Protein AF-A0A4Q3AD84-F1 (afdb_monomer)

Mean predicted aligned error: 10.57 Å

Sequence (76 aa):
MNTLLKTAALCATIASPAFAAPEIVLADFEKSTYEPWTATGEAFGPGPAQGALPGQMGVDGFRGKGLVNSFFNGDD

pLDDT: mean 85.31, std 17.46, range [38.03, 97.94]

Foldseek 3Di:
DDDDDPDPPPPPPPDDDDDDDDDDDPDLQQDPAPPPDDDDDPQQHRGFDQFDDPPDDGDDDDDDRGDRGRCGVHDD

Solvent-accessible surface area (backbone atoms only — not comparable to full-atom values): 5477 Å² total; per-residue (Å²): 142,83,87,81,87,81,81,78,81,74,84,73,78,78,80,74,82,84,73,79,75,80,90,76,86,87,75,69,44,78,48,83,42,54,76,96,53,79,83,80,85,60,44,48,55,83,27,40,33,76,59,60,55,90,94,55,68,90,65,77,94,73,67,84,63,18,38,89,44,66,63,40,96,52,87,130

Structure (mmCIF, N/CA/C/O backbone):
data_AF-A0A4Q3AD84-F1
#
_entry.id   AF-A0A4Q3AD84-F1
#
loop_
_atom_site.group_PDB
_atom_site.id
_atom_site.type_symbol
_atom_site.label_atom_id
_atom_site.label_alt_id
_atom_site.label_comp_id
_atom_site.label_asym_id
_atom_site.label_entity_id
_atom_site.label_seq_id
_atom_site.pdbx_PDB_ins_code
_atom_site.Cartn_x
_atom_site.Cartn_y
_atom_site.Cartn_z
_atom_site.occupancy
_atom_site.B_iso_or_equiv
_atom_site.auth_seq_id
_atom_site.auth_comp_id
_atom_site.auth_asym_id
_atom_site.auth_atom_id
_atom_site.pdbx_PDB_model_num
ATOM 1 N N . MET A 1 1 ? 37.076 16.988 -66.649 1.00 42.00 1 MET A N 1
ATOM 2 C CA . MET A 1 1 ? 37.537 18.175 -65.896 1.00 42.00 1 MET A CA 1
ATOM 3 C C . MET A 1 1 ? 36.417 19.207 -65.917 1.00 42.00 1 MET A C 1
ATOM 5 O O . MET A 1 1 ? 35.820 19.357 -66.974 1.00 42.00 1 MET A O 1
ATOM 9 N N . ASN A 1 2 ? 36.158 19.854 -64.771 1.00 38.03 2 ASN A N 1
ATOM 10 C CA . ASN A 1 2 ? 35.260 21.004 -64.527 1.00 38.03 2 ASN A CA 1
ATOM 11 C C . ASN A 1 2 ? 33.900 20.724 -63.852 1.00 38.03 2 ASN A C 1
ATOM 13 O O . ASN A 1 2 ? 32.831 20.832 -64.439 1.00 38.03 2 ASN A O 1
ATOM 17 N N . THR A 1 3 ? 34.004 20.348 -62.574 1.00 47.94 3 THR A N 1
ATOM 18 C CA . THR A 1 3 ? 33.562 21.122 -61.392 1.00 47.94 3 THR A CA 1
ATOM 19 C C . THR A 1 3 ? 32.382 22.096 -61.558 1.00 47.94 3 THR A C 1
ATOM 21 O O . THR A 1 3 ? 32.531 23.123 -62.210 1.00 47.94 3 THR A O 1
ATOM 24 N N . LEU A 1 4 ? 31.275 21.864 -60.836 1.00 48.75 4 LEU A N 1
ATOM 25 C CA . LEU A 1 4 ? 30.859 22.660 -59.658 1.00 48.75 4 LEU A CA 1
ATOM 26 C C . LEU A 1 4 ? 29.414 22.333 -59.242 1.00 48.75 4 LEU A C 1
ATOM 28 O O . LEU A 1 4 ? 28.437 22.773 -59.844 1.00 48.75 4 LEU A O 1
ATOM 32 N N . LEU A 1 5 ? 29.327 21.572 -58.150 1.00 47.22 5 LEU A N 1
ATOM 33 C CA . LEU A 1 5 ? 28.176 21.431 -57.264 1.00 47.22 5 LEU A CA 1
ATOM 34 C C . LEU A 1 5 ? 27.590 22.809 -56.906 1.00 47.22 5 LEU A C 1
ATOM 36 O O . LEU A 1 5 ? 28.303 23.671 -56.395 1.00 47.22 5 LEU A O 1
ATOM 40 N N . LYS A 1 6 ? 26.278 22.982 -57.080 1.00 43.97 6 LYS A N 1
ATOM 41 C CA . LYS A 1 6 ? 25.490 23.958 -56.317 1.00 43.97 6 LYS A CA 1
ATOM 42 C C . LYS A 1 6 ? 24.689 23.181 -55.285 1.00 43.97 6 LYS A C 1
ATOM 44 O O . LYS A 1 6 ? 23.617 22.654 -55.563 1.00 43.97 6 LYS A O 1
ATOM 49 N N . THR A 1 7 ? 25.297 23.035 -54.120 1.00 46.81 7 THR A N 1
ATOM 50 C CA . THR A 1 7 ? 24.780 22.316 -52.962 1.00 46.81 7 THR A CA 1
ATOM 51 C C . THR A 1 7 ? 23.547 23.045 -52.429 1.00 46.81 7 THR A C 1
ATOM 53 O O . THR A 1 7 ? 23.662 24.095 -51.804 1.00 46.81 7 THR A O 1
ATOM 56 N N . ALA A 1 8 ? 22.356 22.497 -52.667 1.00 50.59 8 ALA A N 1
ATOM 57 C CA . ALA A 1 8 ? 21.203 22.792 -51.831 1.00 50.59 8 ALA A CA 1
ATOM 58 C C . ALA A 1 8 ? 21.394 21.981 -50.545 1.00 50.59 8 ALA A C 1
ATOM 60 O O . ALA A 1 8 ? 21.220 20.763 -50.541 1.00 50.59 8 ALA A O 1
ATOM 61 N N . ALA A 1 9 ? 21.850 22.635 -49.477 1.00 52.94 9 ALA A N 1
ATOM 62 C CA . ALA A 1 9 ? 21.907 22.016 -48.162 1.00 52.94 9 ALA A CA 1
ATOM 63 C C . ALA A 1 9 ? 20.464 21.822 -47.674 1.00 52.94 9 ALA A C 1
ATOM 65 O O . ALA A 1 9 ? 19.850 22.720 -47.100 1.00 52.94 9 ALA A O 1
ATOM 66 N N . LEU A 1 10 ? 19.906 20.654 -47.990 1.00 54.25 10 LEU A N 1
ATOM 67 C CA . LEU A 1 10 ? 18.664 20.156 -47.428 1.00 54.25 10 LEU A CA 1
ATOM 68 C C . LEU A 1 10 ? 18.871 20.063 -45.914 1.00 54.25 10 LEU A C 1
ATOM 70 O O . LEU A 1 10 ? 19.642 19.231 -45.438 1.00 54.25 10 LEU A O 1
ATOM 74 N N . CYS A 1 11 ? 18.231 20.960 -45.167 1.00 52.59 11 CYS A N 1
ATOM 75 C CA . CYS A 1 11 ? 18.212 20.928 -43.713 1.00 52.59 11 CYS A CA 1
ATOM 76 C C . CYS A 1 11 ? 17.369 19.716 -43.288 1.00 52.59 11 CYS A C 1
ATOM 78 O O . CYS A 1 11 ? 16.166 19.822 -43.0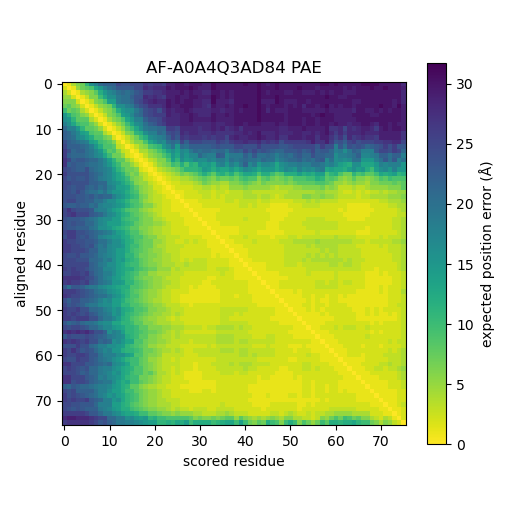61 1.00 52.59 11 CYS A O 1
ATOM 80 N N . ALA A 1 12 ? 17.979 18.531 -43.293 1.00 60.81 12 ALA A N 1
ATOM 81 C CA . ALA A 1 12 ? 17.370 17.323 -42.773 1.00 60.81 12 ALA A CA 1
ATOM 82 C C . ALA A 1 12 ? 17.340 17.446 -41.247 1.00 60.81 12 ALA A C 1
ATOM 84 O O . ALA A 1 12 ? 18.335 17.202 -40.565 1.00 60.81 12 ALA A O 1
ATOM 85 N N . THR A 1 13 ? 16.199 17.872 -40.710 1.00 65.19 13 THR A N 1
ATOM 86 C CA . THR A 1 13 ? 15.904 17.749 -39.285 1.00 65.19 13 THR A CA 1
ATOM 87 C C . THR A 1 13 ? 15.961 16.268 -38.926 1.00 65.19 13 THR A C 1
ATOM 89 O O . THR A 1 13 ? 15.095 15.489 -39.325 1.00 65.19 13 THR A O 1
ATOM 92 N N . ILE A 1 14 ? 17.007 15.865 -38.215 1.00 68.31 14 ILE A N 1
ATOM 93 C CA . ILE A 1 14 ? 17.144 14.507 -37.702 1.00 68.31 14 ILE A CA 1
ATOM 94 C C . ILE A 1 14 ? 16.087 14.372 -36.602 1.00 68.31 14 ILE A C 1
ATOM 96 O O . ILE A 1 14 ? 16.209 14.993 -35.547 1.00 68.31 14 ILE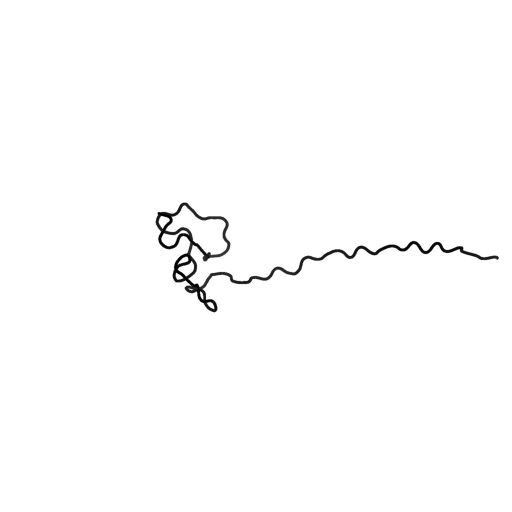 A O 1
ATOM 100 N N . ALA A 1 15 ? 15.007 13.636 -36.860 1.00 71.56 15 ALA A N 1
ATOM 101 C CA . ALA A 1 15 ? 14.048 13.301 -35.818 1.00 71.56 15 ALA A CA 1
ATOM 102 C C . ALA A 1 15 ? 14.717 12.279 -34.891 1.00 71.56 15 ALA A C 1
ATOM 104 O O . ALA A 1 15 ? 14.930 11.130 -35.279 1.00 71.56 15 ALA A O 1
ATOM 105 N N . SER A 1 16 ? 15.106 12.703 -33.689 1.00 78.50 16 SER A N 1
ATOM 106 C CA . SER A 1 16 ? 15.640 11.786 -32.684 1.00 78.50 16 SER A CA 1
ATOM 107 C C . SER A 1 16 ? 14.546 10.799 -32.264 1.00 78.50 16 SER A C 1
ATOM 109 O O . SER A 1 16 ? 13.447 11.245 -31.922 1.00 78.50 16 SER A O 1
ATOM 111 N N . PRO A 1 17 ? 14.804 9.477 -32.254 1.00 73.25 17 PRO A N 1
ATOM 112 C CA . PRO A 1 17 ? 13.855 8.531 -31.689 1.00 73.25 17 PRO A CA 1
ATOM 113 C C . PRO A 1 17 ? 13.706 8.826 -30.193 1.00 73.25 17 PRO A C 1
ATOM 115 O O . PRO A 1 17 ? 14.691 8.853 -29.453 1.00 73.25 17 PRO A O 1
ATOM 118 N N . ALA A 1 18 ? 12.477 9.076 -29.748 1.00 76.25 18 ALA A N 1
ATOM 119 C CA . ALA A 1 18 ? 12.180 9.190 -28.330 1.00 76.25 18 ALA A CA 1
ATOM 120 C C . ALA A 1 18 ? 12.240 7.788 -27.711 1.00 76.25 18 ALA A C 1
ATOM 1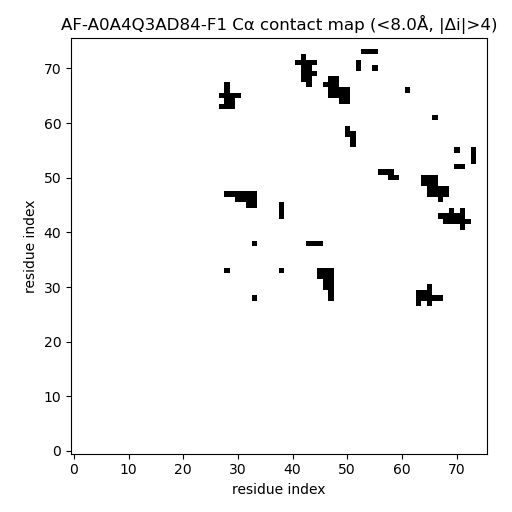22 O O . ALA A 1 18 ? 11.387 6.946 -27.987 1.00 76.25 18 ALA A O 1
ATOM 123 N N . PHE A 1 19 ? 13.257 7.529 -26.890 1.00 80.19 19 PHE A N 1
ATOM 124 C CA . PHE A 1 19 ? 13.279 6.349 -26.033 1.00 80.19 19 PHE A CA 1
ATOM 125 C C . PHE A 1 19 ? 12.481 6.644 -24.768 1.00 80.19 19 PHE A C 1
ATOM 127 O O . PHE A 1 19 ? 12.697 7.668 -24.117 1.00 80.19 19 PHE A O 1
ATOM 134 N N . ALA A 1 20 ? 11.560 5.745 -24.420 1.00 82.19 20 ALA A N 1
ATOM 135 C CA . ALA A 1 20 ? 10.937 5.778 -23.108 1.00 82.19 20 ALA A CA 1
ATOM 136 C C . ALA A 1 20 ? 12.026 5.612 -22.039 1.00 82.19 20 ALA A C 1
ATOM 138 O O . ALA A 1 20 ? 12.960 4.823 -22.207 1.00 82.19 20 ALA A O 1
ATOM 139 N N . ALA A 1 21 ? 11.909 6.370 -20.951 1.00 86.44 21 ALA A N 1
ATOM 140 C CA . ALA A 1 21 ? 12.739 6.147 -19.779 1.00 86.44 21 ALA A CA 1
ATOM 141 C C . ALA A 1 21 ? 12.554 4.697 -19.282 1.00 86.44 21 ALA A C 1
ATOM 143 O O . ALA A 1 21 ? 11.479 4.120 -19.483 1.00 86.44 21 ALA A O 1
ATOM 144 N N . PRO A 1 22 ? 13.578 4.098 -18.652 1.00 87.88 22 PRO A N 1
ATOM 145 C CA . PRO A 1 22 ? 13.428 2.784 -18.040 1.00 87.88 22 PRO A CA 1
ATOM 146 C C . PRO A 1 22 ? 12.282 2.790 -17.021 1.00 87.88 22 PRO A C 1
ATOM 148 O O . PRO A 1 22 ? 12.032 3.798 -16.360 1.00 87.88 22 PRO A O 1
ATOM 151 N N . GLU A 1 23 ? 11.598 1.652 -16.890 1.00 87.75 23 GLU A N 1
ATOM 152 C CA . GLU A 1 23 ? 10.595 1.449 -15.845 1.00 87.75 23 GLU A CA 1
ATOM 153 C C . GLU A 1 23 ? 11.257 1.583 -14.467 1.00 87.75 23 GLU A C 1
ATOM 155 O O . GLU A 1 23 ? 12.317 1.007 -14.213 1.00 87.75 23 GLU A O 1
ATOM 160 N N . ILE A 1 24 ? 10.632 2.355 -13.579 1.00 90.81 24 ILE A N 1
ATOM 161 C CA . ILE A 1 24 ? 11.082 2.533 -12.200 1.00 90.81 24 ILE A CA 1
ATOM 162 C C . ILE A 1 24 ? 9.993 1.977 -11.293 1.00 90.81 24 ILE A C 1
ATOM 164 O O . ILE A 1 24 ? 8.876 2.493 -11.263 1.00 90.81 24 ILE A O 1
ATOM 168 N N . VAL A 1 25 ? 10.331 0.941 -10.528 1.00 90.12 25 VAL A N 1
ATOM 169 C CA . VAL A 1 25 ? 9.463 0.442 -9.460 1.00 90.12 25 VAL A CA 1
ATOM 170 C C . VAL A 1 25 ? 9.565 1.404 -8.283 1.00 90.12 25 VAL A C 1
ATOM 172 O O . VAL A 1 25 ? 10.634 1.560 -7.696 1.00 90.12 25 VAL A O 1
ATOM 175 N N . LEU A 1 26 ? 8.452 2.060 -7.954 1.00 89.38 26 LEU A N 1
ATOM 176 C CA . LEU A 1 26 ? 8.391 3.000 -6.836 1.00 89.38 26 LEU A CA 1
ATOM 177 C C . LEU A 1 26 ? 8.213 2.277 -5.489 1.00 89.38 26 LEU A C 1
ATOM 179 O O . LEU A 1 26 ? 8.895 2.606 -4.523 1.00 89.38 26 LEU A O 1
ATOM 183 N N . ALA A 1 27 ? 7.313 1.292 -5.442 1.00 92.81 27 ALA A N 1
ATOM 184 C CA . ALA A 1 27 ? 7.084 0.395 -4.313 1.00 92.81 27 ALA A CA 1
ATOM 185 C C . ALA A 1 27 ? 6.436 -0.902 -4.823 1.00 92.81 27 ALA A C 1
ATOM 187 O O . ALA A 1 27 ? 5.607 -0.857 -5.732 1.00 92.81 27 ALA A O 1
ATOM 188 N N . ASP A 1 28 ? 6.820 -2.042 -4.249 1.00 95.06 28 ASP A N 1
ATOM 189 C CA . ASP A 1 28 ? 6.240 -3.355 -4.567 1.00 95.06 28 ASP A CA 1
ATOM 190 C C . ASP A 1 28 ? 5.070 -3.736 -3.644 1.00 95.06 28 ASP A C 1
ATOM 192 O O . ASP A 1 28 ? 4.287 -4.610 -3.987 1.00 95.06 28 ASP A O 1
ATOM 196 N N . PHE A 1 29 ? 4.933 -3.046 -2.505 1.00 96.75 29 PHE A N 1
ATOM 197 C CA . PHE A 1 29 ? 3.912 -3.271 -1.479 1.00 96.75 29 PHE A CA 1
ATOM 198 C C . PHE A 1 29 ? 3.939 -4.667 -0.837 1.00 96.75 29 PHE A C 1
ATOM 200 O O . PHE A 1 29 ? 2.949 -5.110 -0.263 1.00 96.75 29 PHE A O 1
ATOM 207 N N . GLU A 1 30 ? 5.093 -5.334 -0.836 1.00 97.12 30 GLU A N 1
ATOM 208 C CA . GLU A 1 30 ? 5.230 -6.699 -0.301 1.00 97.12 30 GLU A CA 1
ATOM 209 C C . GLU A 1 30 ? 5.483 -6.751 1.218 1.00 97.12 30 GLU A C 1
ATOM 211 O O . GLU A 1 30 ? 5.545 -7.825 1.821 1.00 97.12 30 GLU A O 1
ATOM 216 N N . LYS A 1 31 ? 5.654 -5.592 1.860 1.00 96.25 31 LYS A N 1
ATOM 217 C CA . LYS A 1 31 ? 5.862 -5.476 3.309 1.00 96.25 31 LYS A CA 1
ATOM 218 C C . LYS A 1 31 ? 4.538 -5.403 4.068 1.00 96.25 31 LYS A C 1
ATOM 220 O O . LYS A 1 31 ? 3.498 -5.062 3.519 1.00 96.25 31 LYS A O 1
ATOM 225 N N . SER A 1 32 ? 4.598 -5.657 5.376 1.00 96.38 32 SER A N 1
ATOM 226 C CA . SER A 1 32 ? 3.438 -5.565 6.272 1.00 96.38 32 SER A CA 1
ATOM 227 C C . SER A 1 32 ? 2.958 -4.133 6.543 1.00 96.38 32 SER A C 1
ATOM 229 O O . SER A 1 32 ? 1.845 -3.952 7.023 1.00 96.38 32 SER A O 1
ATOM 231 N N . THR A 1 33 ? 3.792 -3.125 6.286 1.00 96.56 33 THR A N 1
ATOM 232 C CA . THR A 1 33 ? 3.498 -1.700 6.503 1.00 96.56 33 THR A CA 1
ATOM 233 C C . THR A 1 33 ? 3.933 -0.884 5.286 1.00 96.56 33 THR A C 1
ATOM 235 O O . THR A 1 33 ? 4.651 -1.383 4.418 1.00 96.56 33 THR A O 1
ATOM 238 N N . TYR A 1 34 ? 3.529 0.388 5.227 1.00 96.75 34 TYR A N 1
ATOM 239 C CA . TYR A 1 34 ? 3.895 1.307 4.142 1.00 96.75 34 TYR A CA 1
ATOM 240 C C . TYR A 1 34 ? 5.315 1.885 4.233 1.00 96.75 34 TYR A C 1
ATOM 242 O O . TYR A 1 34 ? 5.661 2.754 3.438 1.00 96.75 34 TYR A O 1
ATOM 250 N N . GLU A 1 35 ? 6.155 1.418 5.164 1.00 94.81 35 GLU A N 1
ATOM 251 C CA . GLU A 1 35 ? 7.514 1.939 5.340 1.00 94.81 35 GLU A CA 1
ATOM 252 C C . GLU A 1 35 ? 8.314 1.949 4.022 1.00 94.81 35 GLU A C 1
ATOM 254 O O . GLU A 1 35 ? 8.393 0.923 3.335 1.00 94.81 35 GLU A O 1
ATOM 259 N N . PRO A 1 36 ? 8.971 3.072 3.677 1.00 94.31 36 PRO A N 1
ATOM 260 C CA . PRO A 1 36 ? 9.274 4.226 4.534 1.00 94.31 36 PRO A CA 1
ATOM 261 C C . PRO A 1 36 ? 8.210 5.340 4.523 1.00 94.31 36 PRO A C 1
ATOM 263 O O . PRO A 1 36 ? 8.469 6.435 5.019 1.00 94.31 36 PRO A O 1
ATOM 266 N N . TRP A 1 37 ? 7.046 5.112 3.921 1.00 94.44 37 TRP A N 1
ATOM 267 C CA . TRP A 1 37 ? 5.974 6.098 3.843 1.00 94.44 37 TRP A CA 1
ATOM 268 C C . TRP A 1 37 ? 5.012 5.998 5.022 1.00 94.44 37 TRP A C 1
ATOM 270 O O . TRP A 1 37 ? 4.765 4.928 5.577 1.00 94.44 37 TRP A O 1
ATOM 280 N N . THR A 1 38 ? 4.415 7.140 5.350 1.00 93.56 38 THR A N 1
ATOM 281 C CA . THR A 1 38 ? 3.339 7.242 6.333 1.00 93.56 38 THR A CA 1
ATOM 282 C C . THR A 1 38 ? 2.050 7.576 5.600 1.00 93.56 38 THR A C 1
ATOM 284 O O . THR A 1 38 ? 1.942 8.646 5.000 1.00 93.56 38 THR A O 1
ATOM 287 N N . ALA A 1 39 ? 1.070 6.674 5.652 1.00 93.88 39 ALA A N 1
ATOM 288 C CA . ALA A 1 39 ? -0.277 6.971 5.183 1.00 93.88 39 ALA A CA 1
ATOM 289 C C . ALA A 1 39 ? -0.940 7.994 6.121 1.00 93.88 39 ALA A C 1
ATOM 291 O O . ALA A 1 39 ? -0.828 7.890 7.343 1.00 93.88 39 ALA A O 1
ATOM 292 N N . THR A 1 40 ? -1.617 8.990 5.553 1.00 95.19 40 THR A N 1
ATOM 293 C CA . THR A 1 40 ? -2.422 9.962 6.301 1.00 95.19 40 THR A CA 1
ATOM 294 C C . THR A 1 40 ? -3.908 9.700 6.064 1.00 95.19 40 THR A C 1
ATOM 296 O O . THR A 1 40 ? -4.319 9.355 4.957 1.00 95.19 40 THR A O 1
ATOM 299 N N . GLY A 1 41 ? -4.720 9.855 7.115 1.00 95.31 41 GLY A N 1
ATOM 300 C CA . GLY A 1 41 ? -6.111 9.391 7.109 1.00 95.31 41 GLY A CA 1
ATOM 301 C C . GLY A 1 41 ? -6.215 7.867 7.246 1.00 95.31 41 GLY A C 1
ATOM 302 O O . GLY A 1 41 ? -5.246 7.207 7.609 1.00 95.31 41 GLY A O 1
ATOM 303 N N . GLU A 1 42 ? -7.400 7.316 6.975 1.00 94.31 42 GLU A N 1
ATOM 304 C CA . GLU A 1 42 ? -7.702 5.898 7.242 1.00 94.31 42 GLU A CA 1
ATOM 305 C C . GLU A 1 42 ? -7.921 5.055 5.981 1.00 94.31 42 GLU A C 1
ATOM 307 O O . GLU A 1 42 ? -7.856 3.835 6.060 1.00 94.31 42 GLU A O 1
ATOM 312 N N . ALA A 1 43 ? -8.115 5.674 4.811 1.00 94.94 43 ALA A N 1
ATOM 313 C CA . ALA A 1 43 ? -8.578 4.991 3.597 1.00 94.94 43 ALA A CA 1
ATOM 314 C C . ALA A 1 43 ? -7.741 3.765 3.186 1.00 94.94 43 ALA A C 1
ATOM 316 O O . ALA A 1 43 ? -8.276 2.829 2.611 1.00 94.94 43 ALA A O 1
ATOM 317 N N . PHE A 1 44 ? -6.438 3.752 3.476 1.00 96.19 44 PHE A N 1
ATOM 318 C CA . PHE A 1 44 ? -5.517 2.687 3.054 1.00 96.19 44 PHE A CA 1
ATOM 319 C C . PHE A 1 44 ? -5.143 1.707 4.169 1.00 96.19 44 PHE A C 1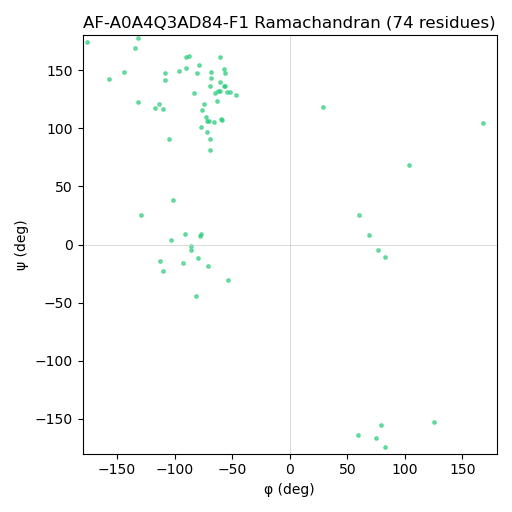
ATOM 321 O O . PHE A 1 44 ? -4.293 0.836 3.963 1.00 96.19 44 PHE A O 1
ATOM 328 N N . GLY A 1 45 ? -5.740 1.860 5.352 1.00 95.62 45 GLY A N 1
ATOM 329 C CA . GLY A 1 45 ? -5.431 1.049 6.521 1.00 95.62 45 GLY A CA 1
ATOM 330 C C . GLY A 1 45 ? -3.964 1.131 6.973 1.00 95.62 45 GLY A C 1
ATOM 331 O O . GLY A 1 45 ? -3.228 2.043 6.591 1.00 95.62 45 GLY A O 1
ATOM 332 N N . PRO A 1 46 ? -3.515 0.182 7.814 1.00 96.19 46 PRO A N 1
ATOM 333 C CA . PRO A 1 46 ? -2.166 0.194 8.390 1.00 96.19 46 PRO A CA 1
ATOM 334 C C . PRO A 1 46 ? -1.062 -0.314 7.441 1.00 96.19 46 PRO A C 1
ATOM 336 O O . PRO A 1 46 ? 0.123 -0.164 7.743 1.00 96.19 46 PRO A O 1
ATOM 339 N N . GLY A 1 47 ? -1.422 -0.926 6.311 1.00 97.44 47 GLY A N 1
ATOM 340 C CA . GLY A 1 47 ? -0.479 -1.508 5.359 1.00 97.44 47 GLY A CA 1
ATOM 341 C C . GLY A 1 47 ? -1.174 -2.055 4.109 1.00 97.44 47 GLY A C 1
ATOM 342 O O . GLY A 1 47 ? -2.407 -2.067 4.061 1.00 97.44 47 GLY A O 1
ATOM 343 N N . PRO A 1 48 ? -0.400 -2.505 3.105 1.00 97.94 48 PRO A N 1
ATOM 344 C CA . PRO A 1 48 ? -0.949 -3.043 1.867 1.00 97.94 48 PRO A CA 1
ATOM 345 C C . PRO A 1 48 ? -1.910 -4.209 2.109 1.00 97.94 48 PRO A C 1
ATOM 347 O O . PRO A 1 48 ? -1.619 -5.126 2.882 1.00 97.94 48 PRO A O 1
ATOM 350 N N . ALA A 1 49 ? -3.034 -4.213 1.398 1.00 97.75 49 ALA A N 1
ATOM 351 C CA . ALA A 1 49 ? -3.943 -5.348 1.395 1.00 97.75 49 ALA A CA 1
ATOM 352 C C . ALA A 1 49 ? -3.286 -6.542 0.691 1.00 97.75 49 ALA A C 1
ATOM 354 O O . ALA A 1 49 ? -2.512 -6.363 -0.244 1.00 97.75 49 ALA A O 1
ATOM 355 N N . GLN A 1 50 ? -3.613 -7.762 1.117 1.00 96.81 50 GLN A N 1
ATOM 356 C CA . GLN A 1 50 ? -3.101 -9.003 0.517 1.00 96.81 50 GLN A CA 1
ATOM 357 C C . GLN A 1 50 ? -4.140 -9.651 -0.419 1.00 96.81 50 GLN A C 1
ATOM 359 O O . GLN A 1 50 ? -4.340 -10.865 -0.409 1.00 96.81 50 GLN A O 1
ATOM 364 N N . GLY A 1 51 ? -4.871 -8.818 -1.167 1.00 96.06 51 GLY A N 1
ATOM 365 C CA . GLY A 1 51 ? -6.026 -9.197 -1.984 1.00 96.06 51 GLY A CA 1
ATOM 366 C C . GLY A 1 51 ? -7.280 -8.383 -1.649 1.00 96.06 51 GLY A C 1
ATOM 367 O O . GLY A 1 51 ? -7.191 -7.238 -1.200 1.00 96.06 51 GLY A O 1
ATOM 368 N N . ALA A 1 52 ? -8.452 -8.978 -1.885 1.00 97.12 52 ALA A N 1
ATOM 369 C CA . ALA A 1 52 ? -9.740 -8.367 -1.559 1.00 97.12 52 ALA A CA 1
ATOM 370 C C . ALA A 1 52 ? -9.954 -8.267 -0.038 1.00 97.12 52 ALA A C 1
ATOM 372 O O . ALA A 1 52 ? -9.577 -9.168 0.718 1.00 97.12 52 ALA A O 1
ATOM 373 N N . LEU A 1 53 ? -10.579 -7.174 0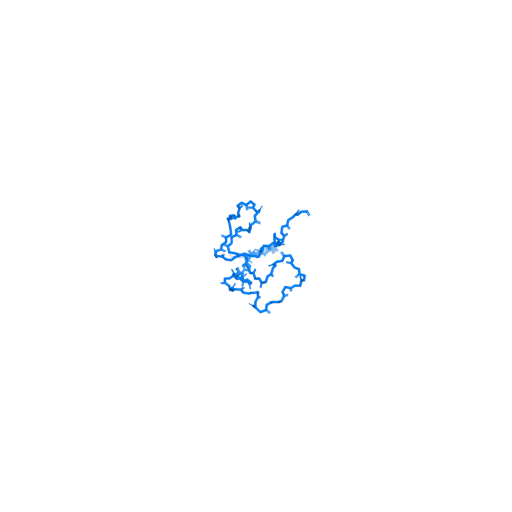.401 1.00 97.19 53 LEU A N 1
ATOM 374 C CA . LEU A 1 53 ? -10.949 -6.944 1.799 1.00 97.19 53 LEU A CA 1
ATOM 375 C C . LEU A 1 53 ? -12.360 -7.490 2.108 1.00 97.19 53 LEU A C 1
ATOM 377 O O . LEU A 1 53 ? -13.140 -7.736 1.185 1.00 97.19 53 LEU A O 1
ATOM 381 N N . PRO A 1 54 ? -12.721 -7.705 3.391 1.00 95.50 54 PRO A N 1
ATOM 382 C CA . PRO A 1 54 ? -14.064 -8.156 3.760 1.00 95.50 54 PRO A CA 1
ATOM 383 C C . PRO A 1 54 ? -15.154 -7.235 3.200 1.00 95.50 54 PRO A C 1
ATOM 385 O O . PRO A 1 54 ? -15.068 -6.024 3.358 1.00 95.50 54 PRO A O 1
ATOM 388 N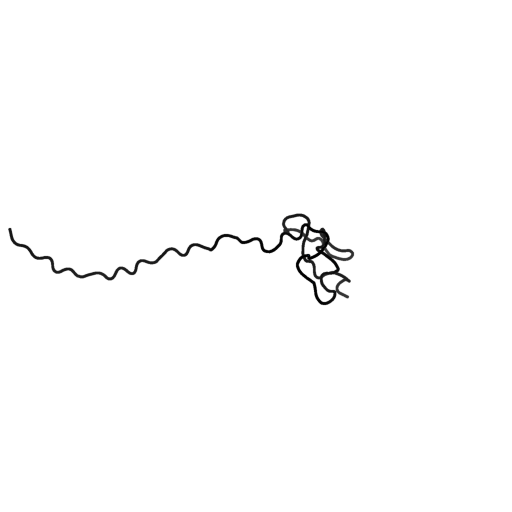 N . GLY A 1 55 ? -16.174 -7.809 2.556 1.00 94.81 55 GLY A N 1
ATOM 389 C CA . GLY A 1 55 ? -17.266 -7.052 1.924 1.00 94.81 55 GLY A CA 1
ATOM 390 C C . GLY A 1 55 ? -16.953 -6.526 0.519 1.00 94.81 55 GLY A C 1
ATOM 391 O O . GLY A 1 55 ? -17.870 -6.123 -0.189 1.00 94.81 55 GLY A O 1
ATOM 392 N N . GLN A 1 56 ? -15.695 -6.596 0.075 1.00 97.25 56 GLN A N 1
ATOM 393 C CA . GLN A 1 56 ? -15.295 -6.173 -1.261 1.00 97.25 56 GLN A CA 1
ATOM 394 C C . GLN A 1 56 ? -15.599 -7.253 -2.306 1.00 97.25 56 GLN A C 1
ATOM 396 O O . GLN A 1 56 ? -15.469 -8.455 -2.057 1.00 97.25 56 GLN A O 1
ATOM 401 N N . MET A 1 57 ? -15.921 -6.817 -3.524 1.00 96.31 57 MET A N 1
ATOM 402 C CA . MET A 1 57 ? -15.852 -7.679 -4.705 1.00 96.31 57 MET A CA 1
ATOM 403 C C . MET A 1 57 ? -14.418 -8.194 -4.932 1.00 96.31 57 MET A C 1
ATOM 405 O O . MET A 1 57 ? -13.446 -7.636 -4.421 1.00 96.31 57 MET A O 1
ATOM 409 N N . GLY A 1 58 ? -14.275 -9.263 -5.721 1.00 96.69 58 GLY A N 1
ATOM 410 C CA . GLY A 1 58 ? -12.963 -9.819 -6.060 1.00 96.69 58 GLY A CA 1
ATOM 411 C C . GLY A 1 58 ? -12.047 -8.787 -6.729 1.00 96.69 58 GLY A C 1
ATOM 412 O O . GLY A 1 58 ? -12.483 -8.054 -7.613 1.00 96.69 58 GLY A O 1
ATOM 413 N N . VAL A 1 59 ? -10.780 -8.756 -6.305 1.00 97.12 59 VAL A N 1
ATOM 414 C CA . VAL A 1 59 ? -9.739 -7.875 -6.854 1.00 97.12 59 VAL A CA 1
ATOM 415 C C . VAL A 1 59 ? -8.685 -8.728 -7.555 1.00 97.12 59 VAL A C 1
ATOM 417 O O . VAL A 1 59 ? -8.065 -9.585 -6.924 1.00 97.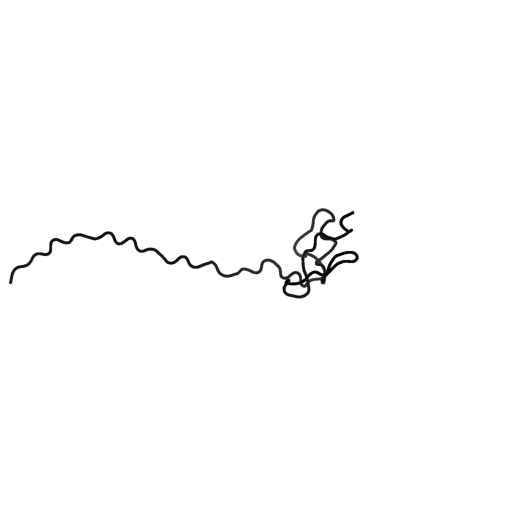12 59 VAL A O 1
ATOM 420 N N . ASP A 1 60 ? -8.483 -8.493 -8.849 1.00 96.12 60 ASP A N 1
ATOM 421 C CA . ASP A 1 60 ? -7.547 -9.219 -9.707 1.00 96.12 60 ASP A CA 1
ATOM 422 C C . ASP A 1 60 ? -6.657 -8.269 -10.536 1.00 96.12 60 ASP A C 1
ATOM 424 O O . ASP A 1 60 ? -6.715 -7.047 -10.415 1.00 96.12 60 ASP A O 1
ATOM 428 N N . GLY A 1 61 ? -5.731 -8.837 -11.315 1.00 95.94 61 GLY A N 1
ATOM 429 C CA . GLY A 1 61 ? -4.855 -8.083 -12.222 1.00 95.94 61 GLY A CA 1
ATOM 430 C C . GLY A 1 61 ? -3.682 -7.332 -11.574 1.00 95.94 61 GLY A C 1
ATOM 431 O O . GLY A 1 61 ? -2.843 -6.796 -12.302 1.00 95.94 61 GLY A O 1
ATOM 432 N N . PHE A 1 62 ? -3.569 -7.312 -10.241 1.00 95.25 62 PHE A N 1
ATOM 433 C CA . PHE A 1 62 ? -2.403 -6.750 -9.553 1.00 95.25 62 PHE A CA 1
ATOM 434 C C . PHE A 1 62 ? -1.210 -7.719 -9.563 1.00 95.25 62 PHE A C 1
ATOM 436 O O . PHE A 1 62 ? -1.356 -8.935 -9.704 1.00 95.25 62 PHE A O 1
ATOM 443 N N . ARG A 1 63 ? -0.000 -7.163 -9.458 1.00 93.69 63 ARG A N 1
ATOM 444 C CA . ARG A 1 63 ? 1.252 -7.929 -9.397 1.00 93.69 63 ARG A CA 1
ATOM 445 C C . ARG A 1 63 ? 1.668 -8.116 -7.943 1.00 93.69 63 ARG A C 1
ATOM 447 O O . ARG A 1 63 ? 1.446 -7.225 -7.138 1.00 93.69 63 ARG A O 1
ATOM 454 N N . GLY A 1 64 ? 2.340 -9.228 -7.653 1.00 95.44 64 GLY A N 1
ATOM 455 C CA . GLY A 1 64 ? 2.825 -9.515 -6.305 1.00 95.44 64 GLY A CA 1
ATOM 456 C C . GLY A 1 64 ? 1.724 -10.040 -5.386 1.00 95.44 64 GLY A C 1
ATOM 457 O O . GLY A 1 64 ? 0.763 -10.661 -5.846 1.00 95.44 64 GLY A O 1
ATOM 458 N N . LYS A 1 65 ? 1.910 -9.850 -4.084 1.00 96.44 65 LYS A N 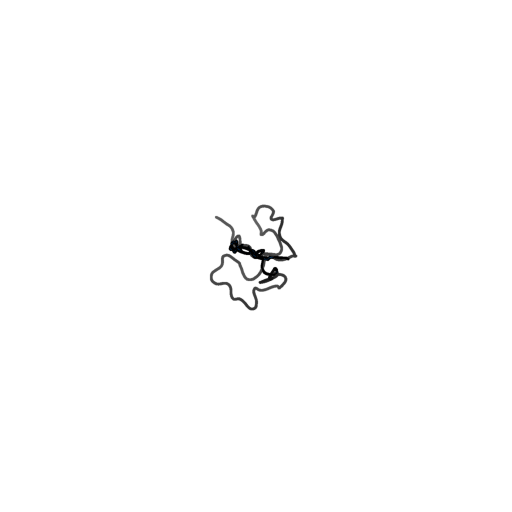1
ATOM 459 C CA . LYS A 1 65 ? 0.989 -10.269 -3.022 1.00 96.44 65 LYS A CA 1
ATOM 460 C C . LYS A 1 65 ? 0.312 -9.079 -2.358 1.00 96.44 65 LYS A C 1
ATOM 462 O O . LYS A 1 65 ? -0.759 -9.262 -1.791 1.00 96.44 65 LYS A O 1
ATOM 467 N N . GLY A 1 66 ? 0.912 -7.892 -2.439 1.00 97.12 66 GLY A N 1
ATOM 468 C CA . GLY A 1 66 ? 0.380 -6.675 -1.840 1.00 97.12 66 GLY A CA 1
ATOM 469 C C . GLY A 1 66 ? -0.171 -5.668 -2.845 1.00 97.12 66 GLY A C 1
ATOM 470 O O . GLY A 1 66 ? 0.335 -5.522 -3.955 1.00 97.12 66 GLY A O 1
ATOM 471 N N . LEU A 1 67 ? -1.197 -4.925 -2.430 1.00 97.62 67 LEU A N 1
ATOM 472 C CA . LEU A 1 67 ? -1.705 -3.759 -3.150 1.00 97.62 67 LEU A CA 1
ATOM 473 C C . LEU A 1 67 ? -2.163 -2.659 -2.186 1.00 97.62 67 LEU A C 1
ATOM 475 O O . LEU A 1 67 ? -2.665 -2.930 -1.095 1.00 97.62 67 LEU A O 1
ATOM 479 N N . VAL A 1 68 ? -2.035 -1.400 -2.604 1.00 97.00 68 VAL A N 1
ATOM 480 C CA . VAL A 1 68 ? -2.680 -0.275 -1.913 1.00 97.00 68 VAL A CA 1
ATOM 481 C C . VAL A 1 68 ? -4.168 -0.317 -2.244 1.00 97.00 68 VAL A C 1
ATOM 483 O O . VAL A 1 68 ? -4.540 -0.265 -3.415 1.00 97.00 68 VAL A O 1
ATOM 486 N N . ASN A 1 69 ? -5.018 -0.422 -1.227 1.00 97.06 69 ASN A N 1
ATOM 487 C CA . ASN A 1 69 ? -6.456 -0.607 -1.403 1.00 97.06 69 ASN A CA 1
ATOM 488 C C . ASN A 1 69 ? -7.217 0.387 -0.519 1.00 97.06 69 ASN A C 1
ATOM 490 O O . ASN A 1 69 ? -7.004 0.408 0.690 1.00 97.06 69 ASN A O 1
ATOM 494 N N . SER A 1 70 ? -8.075 1.213 -1.126 1.00 96.38 70 SER A N 1
ATOM 495 C CA . SER A 1 70 ? -8.837 2.252 -0.423 1.00 96.38 70 SER A CA 1
ATOM 496 C C . SER A 1 70 ? -10.154 1.764 0.189 1.00 96.38 70 SER A C 1
ATOM 498 O O . SER A 1 70 ? -10.873 2.557 0.783 1.00 96.38 70 SER A O 1
ATOM 500 N N . PHE A 1 71 ? -10.502 0.486 0.011 1.00 97.19 71 PHE A N 1
ATOM 501 C CA . PHE A 1 71 ? -11.719 -0.119 0.567 1.00 97.19 71 PHE A CA 1
ATOM 502 C C . PHE A 1 71 ? -11.586 -0.427 2.074 1.00 97.19 71 PHE A C 1
ATOM 504 O O . PHE A 1 71 ? -12.410 -1.121 2.665 1.00 97.19 71 PHE A O 1
ATOM 511 N N . PHE A 1 72 ? -10.517 0.031 2.728 1.00 96.06 72 PHE A N 1
ATOM 512 C CA . PHE A 1 72 ? -10.367 -0.150 4.166 1.00 96.06 72 PHE A CA 1
ATOM 513 C C . PHE A 1 72 ? -11.505 0.572 4.903 1.00 96.06 72 PHE A C 1
ATOM 515 O O . PHE A 1 72 ? -11.781 1.732 4.620 1.00 96.06 72 PHE A O 1
ATOM 522 N N . ASN A 1 73 ? -12.148 -0.124 5.846 1.00 94.94 73 ASN A N 1
ATOM 523 C CA . ASN A 1 73 ? -13.401 0.263 6.515 1.00 94.94 73 ASN A CA 1
ATOM 524 C C . ASN A 1 73 ? -14.680 0.257 5.646 1.00 94.94 73 ASN A C 1
ATOM 526 O O . ASN A 1 73 ? -15.732 0.623 6.161 1.00 94.94 73 ASN A O 1
ATOM 530 N N . GLY A 1 74 ? -14.634 -0.241 4.407 1.00 93.94 74 GLY A N 1
ATOM 531 C CA . GLY A 1 74 ? -15.815 -0.378 3.542 1.00 93.94 74 GLY A CA 1
ATOM 532 C C . GLY A 1 74 ? -16.202 0.906 2.799 1.00 93.94 74 GLY A C 1
ATOM 533 O O . GLY A 1 74 ? -15.463 1.891 2.815 1.00 93.94 74 GLY A O 1
ATOM 534 N N . ASP A 1 75 ? -17.340 0.866 2.103 1.00 85.44 75 ASP A N 1
ATO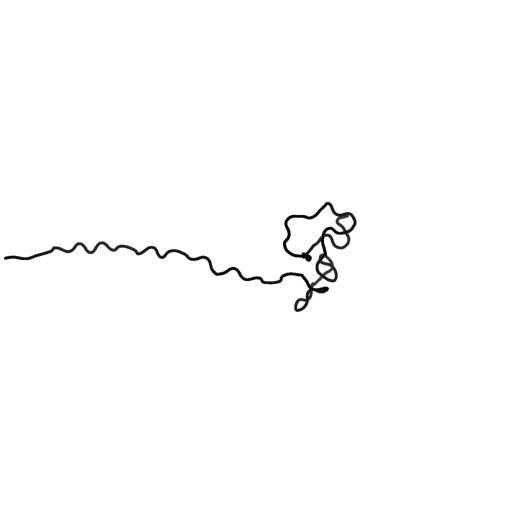M 535 C CA . ASP A 1 75 ? -17.846 1.918 1.208 1.00 85.44 75 ASP A CA 1
ATOM 536 C C . ASP A 1 75 ? -19.305 2.340 1.484 1.00 85.44 75 ASP A C 1
ATOM 538 O O . ASP A 1 75 ? -19.977 2.830 0.576 1.00 85.44 75 ASP A O 1
ATOM 542 N N . ASP A 1 76 ? -19.770 2.158 2.727 1.00 79.75 76 ASP A N 1
ATOM 543 C CA . ASP A 1 76 ? -21.126 2.513 3.193 1.00 79.75 76 ASP A CA 1
ATOM 544 C C . ASP A 1 76 ? -21.547 3.972 2.895 1.00 79.75 76 ASP A C 1
ATOM 546 O O . ASP A 1 76 ? -20.731 4.909 3.090 1.00 79.75 76 ASP A O 1
#

Radius of gyration: 27.22 Å; Cα contacts (8 Å, |Δi|>4): 68; chains: 1; bounding box: 59×34×74 Å

Secondary structure (DSSP, 8-state):
------------------PPPPP-------SSS-TT----SSTT-SS-BSSPPTTPPP--S--SS-B--S-TT---